Protein AF-A0A7C3TY28-F1 (afdb_monomer)

Sequence (95 aa):
MGKTMAEKIFGKKVGKEVQAGDLVIASIDCAMGQDGTTPLAIQSFEEMNAQSVFDPGRIFFVIDHNAPSPMESVSRLHDRMRAFAQKFGIQVFDV

Foldseek 3Di:
DDDDPVQVVQCVQQVHGDDPPDDGDGDAQAEEDELVCVLVVVVVCVVVVPDADPDQVRYEYEYDPQPPPPDPVSVVSVVVNVVVCVVHVHYYHYD

Structure (mmCIF, N/CA/C/O backbone):
data_AF-A0A7C3TY28-F1
#
_entry.id   AF-A0A7C3TY28-F1
#
loop_
_atom_site.group_PDB
_atom_site.id
_atom_site.type_symbol
_atom_site.label_atom_id
_atom_site.label_alt_id
_atom_site.label_comp_id
_atom_site.label_asym_id
_atom_site.label_entity_id
_atom_site.label_seq_id
_atom_site.pdbx_PDB_ins_code
_atom_site.Cartn_x
_atom_site.Cartn_y
_atom_site.Cartn_z
_atom_site.occupancy
_atom_site.B_iso_or_equiv
_atom_site.auth_seq_id
_atom_site.auth_comp_id
_atom_site.auth_asym_id
_atom_site.auth_atom_id
_atom_site.pdbx_PDB_model_num
ATOM 1 N N . MET A 1 1 ? -25.208 11.125 22.903 1.00 74.56 1 MET A N 1
ATOM 2 C CA . MET A 1 1 ? -24.879 11.793 21.624 1.00 74.56 1 MET A CA 1
ATOM 3 C C . MET A 1 1 ? -24.663 10.716 20.575 1.00 74.56 1 MET A C 1
ATOM 5 O O . MET A 1 1 ? -24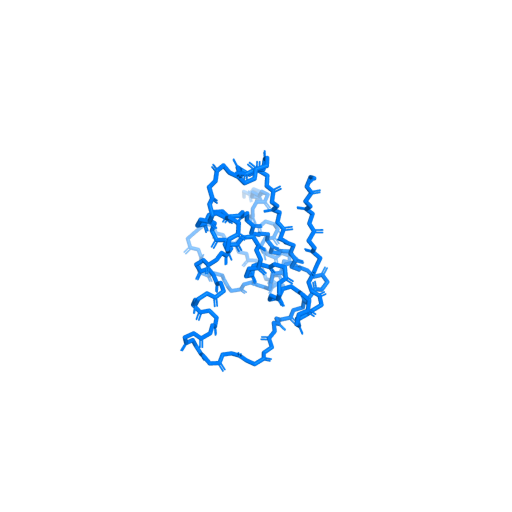.224 9.633 20.940 1.00 74.56 1 MET A O 1
ATOM 9 N N . GLY A 1 2 ? -25.033 10.952 19.317 1.00 88.81 2 GLY A N 1
ATOM 10 C CA . GLY A 1 2 ? -24.807 9.969 18.253 1.00 88.81 2 GLY A CA 1
ATOM 11 C C . GLY A 1 2 ? -23.340 9.932 17.818 1.00 88.81 2 GLY A C 1
ATOM 12 O O . GLY A 1 2 ? -22.671 10.959 17.856 1.00 88.81 2 GLY A O 1
ATOM 13 N N . LYS A 1 3 ? -22.862 8.763 17.379 1.00 95.62 3 LYS A N 1
ATOM 14 C CA . LYS A 1 3 ? -21.530 8.606 16.777 1.00 95.62 3 LYS A CA 1
ATOM 15 C C . LYS A 1 3 ? -21.454 9.174 15.364 1.00 95.62 3 LYS A C 1
ATOM 17 O O . LYS A 1 3 ? -22.398 9.017 14.577 1.00 95.62 3 LYS A O 1
ATOM 22 N N . THR A 1 4 ? -20.298 9.731 15.024 1.00 97.88 4 THR A N 1
ATOM 23 C CA . THR A 1 4 ? -19.936 10.146 13.665 1.00 97.88 4 THR A CA 1
ATOM 24 C C . THR A 1 4 ? -19.770 8.941 12.734 1.00 97.88 4 THR A C 1
ATOM 26 O O . THR A 1 4 ? -19.703 7.785 13.159 1.00 97.88 4 THR A O 1
ATOM 29 N N . MET A 1 5 ? -19.702 9.195 11.426 1.00 97.62 5 MET A N 1
ATOM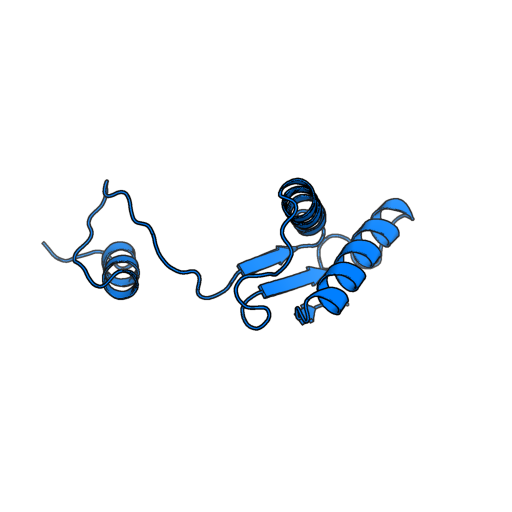 30 C CA . MET A 1 5 ? -19.474 8.139 10.436 1.00 97.62 5 MET A CA 1
ATOM 31 C C . MET A 1 5 ? -18.084 7.503 10.572 1.00 97.62 5 MET A C 1
ATOM 33 O O . MET A 1 5 ? -17.976 6.283 10.493 1.00 97.62 5 MET A O 1
ATOM 37 N N . ALA A 1 6 ? -17.045 8.299 10.844 1.00 97.38 6 ALA A N 1
ATOM 38 C CA . ALA A 1 6 ? -15.691 7.791 11.054 1.00 97.38 6 ALA A CA 1
ATOM 39 C C . ALA A 1 6 ? -15.630 6.842 12.262 1.00 97.38 6 ALA A C 1
ATOM 41 O O . ALA A 1 6 ? -15.136 5.723 12.138 1.00 97.38 6 ALA A O 1
ATOM 42 N N . GLU A 1 7 ? -16.221 7.231 13.396 1.00 97.75 7 GLU A N 1
ATOM 43 C CA . GLU A 1 7 ? -16.274 6.389 14.599 1.00 97.75 7 GLU A CA 1
ATOM 44 C C . GLU A 1 7 ? -17.028 5.077 14.355 1.00 97.75 7 GLU A C 1
ATOM 46 O O . GLU A 1 7 ? -16.646 4.025 14.862 1.00 97.75 7 GLU A O 1
ATOM 51 N N . LYS A 1 8 ? -18.087 5.104 13.539 1.00 97.62 8 LYS A N 1
ATOM 52 C CA . LYS A 1 8 ? -18.815 3.888 13.152 1.00 97.62 8 LYS A CA 1
ATOM 53 C C . LYS A 1 8 ? -17.986 2.985 12.239 1.00 97.62 8 LYS A C 1
ATOM 55 O O . LYS A 1 8 ? -17.986 1.775 12.447 1.00 97.62 8 LYS A O 1
ATOM 60 N N . ILE A 1 9 ? -17.290 3.542 11.246 1.00 97.75 9 ILE A N 1
ATOM 61 C CA . ILE A 1 9 ? -16.457 2.772 10.308 1.00 97.75 9 ILE A CA 1
ATOM 62 C C . ILE A 1 9 ? -15.296 2.117 11.053 1.00 97.75 9 ILE A C 1
ATOM 64 O O . ILE A 1 9 ? -15.149 0.898 10.985 1.00 97.75 9 ILE A O 1
ATOM 68 N N . PHE A 1 10 ? -14.520 2.893 11.812 1.00 97.75 10 PHE A N 1
ATOM 69 C CA . PHE A 1 10 ? -13.412 2.352 12.594 1.00 97.75 10 PHE A CA 1
ATOM 70 C C . PHE A 1 10 ? -13.911 1.381 13.656 1.00 97.75 10 PHE A C 1
ATOM 72 O O . PHE A 1 10 ? -13.372 0.284 13.757 1.00 97.75 10 PHE A O 1
ATOM 79 N N . GLY A 1 11 ? -14.983 1.720 14.377 1.00 97.25 11 GLY A N 1
ATOM 80 C CA . GLY A 1 11 ? -15.529 0.843 15.405 1.00 97.25 11 GLY A CA 1
ATOM 81 C C . GLY A 1 11 ? -16.007 -0.498 14.851 1.00 97.25 11 GLY A C 1
ATOM 82 O O . GLY A 1 11 ? -15.683 -1.550 15.400 1.00 97.25 11 GLY A O 1
ATOM 83 N N . LYS A 1 12 ? -16.672 -0.487 13.688 1.00 97.44 12 LYS A N 1
ATOM 84 C CA . LYS A 1 12 ? -17.014 -1.710 12.951 1.00 97.44 12 LYS A CA 1
ATOM 85 C C . LYS A 1 12 ? -15.761 -2.477 12.526 1.00 97.44 12 LYS A C 1
ATOM 87 O O . LYS A 1 12 ? -15.736 -3.698 12.641 1.00 97.44 12 LYS A O 1
ATOM 92 N N . LYS A 1 13 ? -14.733 -1.777 12.039 1.00 97.56 13 LYS A N 1
ATOM 93 C CA . LYS A 1 13 ? -13.499 -2.387 11.533 1.00 97.56 13 LYS A CA 1
ATOM 94 C C . LYS A 1 13 ? -12.676 -3.065 12.628 1.00 97.56 13 LYS A C 1
ATOM 96 O O . LYS A 1 13 ? -12.069 -4.098 12.360 1.00 97.56 13 LYS A O 1
ATOM 101 N N . VAL A 1 14 ? -12.679 -2.512 13.842 1.00 97.25 14 VAL A N 1
ATOM 102 C CA . VAL A 1 14 ? -11.928 -3.048 14.992 1.00 97.25 14 VAL A CA 1
ATOM 103 C C . VAL A 1 14 ? -12.780 -3.821 16.002 1.00 97.25 14 VAL A C 1
ATOM 105 O O . VAL A 1 14 ? -12.249 -4.308 16.995 1.00 97.25 14 VAL A O 1
ATOM 108 N N . GLY A 1 15 ? -14.090 -3.942 15.767 1.00 96.69 15 GLY A N 1
ATOM 109 C CA . GLY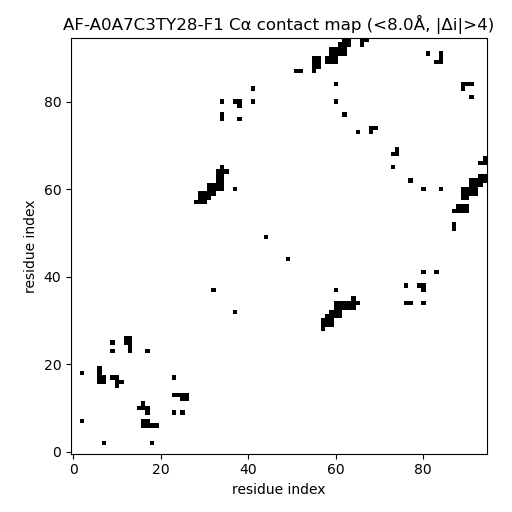 A 1 15 ? -15.006 -4.722 16.605 1.00 96.69 15 GLY A CA 1
ATOM 110 C C . GLY A 1 15 ? -15.262 -4.135 17.996 1.00 96.69 15 GLY A C 1
ATOM 111 O O . GLY A 1 15 ? -15.658 -4.867 18.900 1.00 96.69 15 GLY A O 1
ATOM 112 N N . LYS A 1 16 ? -15.029 -2.834 18.191 1.00 96.00 16 LYS A N 1
ATOM 113 C CA . LYS A 1 16 ? -15.267 -2.144 19.464 1.00 96.00 16 LYS A CA 1
ATOM 114 C C . LYS A 1 16 ? -15.730 -0.716 19.243 1.00 96.00 16 LYS A C 1
ATOM 116 O O . LYS A 1 16 ? -15.512 -0.129 18.190 1.00 96.00 16 LYS A O 1
ATOM 121 N N . GLU A 1 17 ? -16.336 -0.135 20.265 1.00 96.50 17 GLU A N 1
ATOM 122 C CA . GLU A 1 17 ? -16.687 1.275 20.235 1.00 96.50 17 GLU A CA 1
ATOM 123 C C . GLU A 1 17 ? -15.408 2.130 20.225 1.00 96.50 17 GLU A C 1
ATOM 125 O O . GLU A 1 17 ? -14.514 1.918 21.039 1.00 96.50 17 GLU A O 1
ATOM 130 N N . VAL A 1 18 ? -15.330 3.085 19.296 1.00 97.25 18 VAL A N 1
ATOM 131 C CA . VAL A 1 18 ? -14.260 4.094 19.226 1.00 97.25 18 VAL A CA 1
ATOM 132 C C . VAL A 1 18 ? -14.847 5.502 19.269 1.00 97.25 18 VAL A C 1
ATOM 134 O O . VAL A 1 18 ? -16.012 5.693 18.890 1.00 97.25 18 VAL A O 1
ATOM 137 N N . GLN A 1 19 ? -14.033 6.462 19.699 1.00 97.50 19 GLN A N 1
ATOM 138 C CA . GLN A 1 19 ? -14.338 7.891 19.735 1.00 97.50 19 GLN A CA 1
ATOM 139 C C . GLN A 1 19 ? -13.137 8.741 19.289 1.00 97.50 19 GLN A C 1
ATOM 141 O O . GLN A 1 19 ? -12.003 8.263 19.218 1.00 97.50 19 GLN A O 1
ATOM 146 N N . ALA A 1 20 ? -13.378 10.016 18.986 1.00 97.19 20 ALA A N 1
ATOM 147 C CA . ALA A 1 20 ? -12.303 10.965 18.703 1.00 97.19 20 ALA A CA 1
ATOM 148 C C . ALA A 1 20 ? -11.258 11.009 19.840 1.00 97.19 20 ALA A C 1
ATOM 150 O O . ALA A 1 20 ? -11.605 11.140 21.012 1.00 97.19 20 ALA A O 1
ATOM 151 N N . GLY A 1 21 ? -9.976 10.925 19.474 1.00 97.00 21 GLY A N 1
ATOM 152 C CA . GLY A 1 21 ? -8.849 10.869 20.413 1.00 97.00 21 GLY A CA 1
ATOM 153 C C . GLY A 1 21 ? -8.315 9.458 20.680 1.00 97.00 21 GLY A C 1
ATOM 154 O O . GLY A 1 21 ? -7.194 9.330 21.166 1.00 97.00 21 GLY A O 1
ATOM 155 N N . ASP A 1 22 ? -9.054 8.408 20.313 1.00 97.44 22 ASP A N 1
ATOM 156 C CA . ASP A 1 22 ? -8.568 7.033 20.443 1.00 97.44 22 ASP A CA 1
ATOM 157 C C . ASP A 1 22 ? -7.462 6.718 19.421 1.00 97.44 22 ASP A C 1
ATOM 159 O O . ASP A 1 22 ? -7.571 7.042 18.235 1.00 97.44 22 ASP A O 1
ATOM 163 N N . LEU A 1 23 ? -6.429 5.986 19.857 1.00 97.06 23 LEU A N 1
ATOM 164 C CA . LEU A 1 23 ? -5.497 5.313 18.951 1.00 97.06 23 LEU A CA 1
ATOM 165 C C . LEU A 1 23 ? -6.089 3.965 18.527 1.00 97.06 23 LEU A C 1
ATOM 167 O O . LEU A 1 23 ? -6.376 3.098 19.357 1.00 97.06 23 LEU A O 1
ATOM 171 N N . VAL A 1 24 ? -6.250 3.779 17.218 1.00 96.31 24 VAL A N 1
ATOM 172 C CA . VAL A 1 24 ? -6.893 2.600 16.630 1.00 96.31 24 VAL A CA 1
ATOM 173 C C . VAL A 1 24 ? -5.943 1.920 15.647 1.00 96.31 24 VAL A C 1
ATOM 175 O O . VAL A 1 24 ? -5.409 2.561 14.747 1.00 96.31 24 VAL A O 1
ATOM 178 N N . ILE A 1 25 ? -5.768 0.605 15.795 1.00 96.88 25 ILE A N 1
ATOM 179 C CA . ILE A 1 25 ? -5.058 -0.249 14.835 1.00 96.88 25 ILE A CA 1
ATOM 180 C C . ILE A 1 25 ? -6.120 -1.024 14.054 1.00 96.88 25 ILE A C 1
ATOM 182 O O . ILE A 1 25 ? -6.822 -1.854 14.629 1.00 96.88 25 ILE A O 1
ATOM 186 N N . ALA A 1 26 ? -6.261 -0.734 12.762 1.00 96.19 26 ALA A N 1
ATOM 187 C CA . ALA A 1 26 ? -7.271 -1.334 11.893 1.00 96.19 26 ALA A CA 1
ATOM 188 C C . ALA A 1 26 ? -6.618 -2.063 10.713 1.00 96.19 26 ALA A C 1
ATOM 190 O O . ALA A 1 26 ? -5.597 -1.619 10.189 1.00 96.19 26 ALA A O 1
ATOM 191 N N . SER A 1 27 ? -7.219 -3.172 10.276 1.00 94.88 27 SER A N 1
ATOM 192 C CA . SER A 1 27 ? -6.789 -3.847 9.050 1.00 94.88 27 SER A CA 1
ATOM 193 C C . SER A 1 27 ? -7.128 -3.008 7.818 1.00 94.88 27 SER A C 1
ATOM 195 O O . SER A 1 27 ? -8.136 -2.302 7.790 1.00 94.88 27 SER A O 1
ATOM 197 N N . ILE A 1 28 ? -6.289 -3.087 6.789 1.00 96.12 28 ILE A N 1
ATOM 198 C CA . ILE A 1 28 ? -6.473 -2.331 5.549 1.00 96.12 28 ILE A CA 1
ATOM 199 C C . ILE A 1 28 ? -7.339 -3.134 4.574 1.00 96.12 28 ILE A C 1
ATOM 201 O O . ILE A 1 28 ? -7.110 -4.324 4.347 1.00 96.12 28 ILE A O 1
ATOM 205 N N . ASP A 1 29 ? -8.364 -2.486 4.019 1.00 97.38 29 ASP A N 1
ATOM 206 C CA . ASP A 1 29 ? -9.230 -3.094 3.002 1.00 97.38 29 ASP A CA 1
ATOM 207 C C . ASP A 1 29 ? -8.694 -2.914 1.587 1.00 97.38 29 ASP A C 1
ATOM 209 O O . ASP A 1 29 ? -8.734 -3.869 0.824 1.00 97.38 29 ASP A O 1
ATOM 213 N N . CYS A 1 30 ? -8.146 -1.739 1.273 1.00 97.25 30 CYS A N 1
ATOM 214 C CA . CYS A 1 30 ? -7.465 -1.452 0.014 1.00 97.25 30 CYS A CA 1
ATOM 215 C C . CYS A 1 30 ? -6.300 -0.484 0.262 1.00 97.25 30 CYS A C 1
ATOM 217 O O . CYS A 1 30 ? -6.415 0.421 1.091 1.00 97.25 30 CYS A O 1
ATOM 219 N N . ALA A 1 31 ? -5.215 -0.639 -0.491 1.00 97.75 31 ALA A N 1
ATOM 220 C CA . ALA A 1 31 ? -4.092 0.286 -0.559 1.00 97.75 31 ALA A CA 1
ATOM 221 C C . ALA A 1 31 ? -3.831 0.662 -2.022 1.00 97.75 31 ALA A C 1
ATOM 223 O O . ALA A 1 31 ? -3.794 -0.203 -2.894 1.00 97.75 31 ALA A O 1
ATOM 224 N N . MET A 1 32 ? -3.648 1.951 -2.295 1.00 97.75 32 MET A N 1
ATOM 225 C CA . MET A 1 32 ? -3.401 2.460 -3.643 1.00 97.75 32 MET A CA 1
ATOM 226 C C . MET A 1 32 ? -2.144 3.327 -3.646 1.00 97.75 32 MET A C 1
ATOM 228 O O . MET A 1 32 ? -1.976 4.166 -2.759 1.00 97.75 32 MET A O 1
ATOM 232 N N . GLY A 1 33 ? -1.287 3.141 -4.647 1.00 97.19 33 GLY A N 1
ATOM 233 C CA . GLY A 1 33 ? -0.135 3.997 -4.918 1.00 97.19 33 GLY A CA 1
ATOM 234 C C . GLY A 1 33 ? -0.174 4.537 -6.347 1.00 97.19 33 GLY A C 1
ATOM 235 O O . GLY A 1 33 ? -0.558 3.816 -7.264 1.00 97.19 33 GLY A O 1
ATOM 236 N N . GLN A 1 34 ? 0.231 5.794 -6.528 1.00 97.00 34 GLN A N 1
ATOM 237 C CA . GLN A 1 34 ? 0.393 6.432 -7.844 1.00 97.00 34 GLN A CA 1
ATOM 238 C C . GLN A 1 34 ? 1.883 6.489 -8.245 1.00 97.00 34 GLN A C 1
ATOM 240 O O . GLN A 1 34 ? 2.747 6.170 -7.420 1.00 97.00 34 GLN A O 1
ATOM 245 N N . ASP A 1 35 ? 2.224 6.839 -9.483 1.00 95.56 35 ASP A N 1
ATOM 246 C CA . ASP A 1 35 ? 3.573 6.692 -10.055 1.00 95.56 35 ASP A CA 1
ATOM 247 C C . ASP A 1 35 ? 4.689 7.575 -9.463 1.00 95.56 35 ASP A C 1
ATOM 249 O O . ASP A 1 35 ? 5.870 7.247 -9.553 1.00 95.56 35 ASP A O 1
ATOM 253 N N . GLY A 1 36 ? 4.332 8.646 -8.775 1.00 94.44 36 GLY A N 1
ATOM 254 C CA . GLY A 1 36 ? 5.194 9.493 -7.956 1.00 94.44 36 GLY A CA 1
ATOM 255 C C . GLY A 1 36 ? 5.441 9.001 -6.522 1.00 94.44 36 GLY A C 1
ATOM 256 O O . GLY A 1 36 ? 6.470 9.351 -5.950 1.00 94.44 36 GLY A O 1
ATOM 257 N N . THR A 1 37 ? 4.559 8.191 -5.918 1.00 96.62 37 THR A N 1
ATOM 258 C CA . THR A 1 37 ? 4.744 7.697 -4.528 1.00 96.62 37 THR A CA 1
ATOM 259 C C . THR A 1 37 ? 5.033 6.205 -4.432 1.00 96.62 37 THR A C 1
ATOM 261 O O . THR A 1 37 ? 5.754 5.775 -3.530 1.00 96.62 37 THR A O 1
ATOM 264 N N . THR A 1 38 ? 4.536 5.406 -5.373 1.00 97.81 38 THR A N 1
ATOM 265 C CA . THR A 1 38 ? 4.752 3.954 -5.403 1.00 97.81 38 THR A CA 1
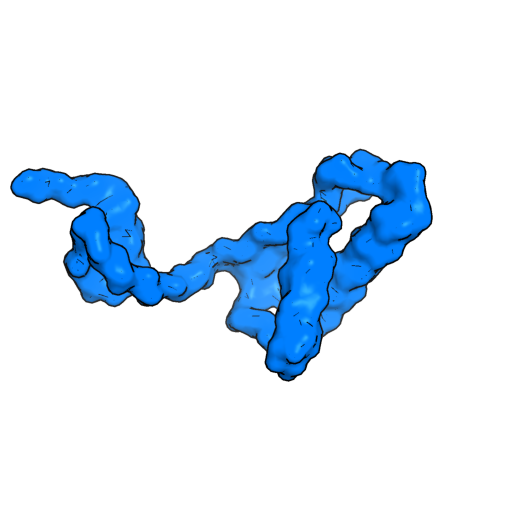ATOM 266 C C . THR A 1 38 ? 6.234 3.575 -5.434 1.00 97.81 38 THR A C 1
ATOM 268 O O . THR A 1 38 ? 6.615 2.695 -4.662 1.00 97.81 38 THR A O 1
ATOM 271 N N . PRO A 1 39 ? 7.113 4.227 -6.226 1.00 97.31 39 PRO A N 1
ATOM 272 C CA . PRO A 1 39 ? 8.535 3.886 -6.218 1.00 97.31 39 PRO A CA 1
ATOM 273 C C . PRO A 1 39 ? 9.208 4.075 -4.852 1.00 97.31 39 PRO A C 1
ATOM 275 O O . PRO A 1 39 ? 10.094 3.297 -4.501 1.00 97.31 39 PRO A O 1
ATOM 278 N N . LEU A 1 40 ? 8.766 5.065 -4.067 1.00 97.62 40 LEU A N 1
ATOM 279 C CA . LEU A 1 40 ? 9.258 5.292 -2.705 1.00 97.62 40 LEU A CA 1
ATOM 280 C C . LEU A 1 40 ? 8.764 4.195 -1.756 1.00 97.62 40 LEU A C 1
ATOM 282 O O . LEU A 1 40 ? 9.545 3.659 -0.977 1.00 97.62 40 LEU A O 1
ATOM 286 N N . ALA A 1 41 ? 7.492 3.804 -1.864 1.00 97.81 41 ALA A N 1
ATOM 287 C CA . ALA A 1 41 ? 6.944 2.698 -1.081 1.00 97.81 41 ALA A CA 1
ATOM 288 C C . ALA A 1 41 ? 7.640 1.361 -1.399 1.00 97.81 41 ALA A C 1
ATOM 290 O O . ALA A 1 41 ? 7.931 0.591 -0.485 1.00 97.81 41 ALA A O 1
ATOM 291 N N . ILE A 1 42 ? 7.958 1.105 -2.675 1.00 98.25 42 ILE A N 1
ATOM 292 C CA . ILE A 1 42 ? 8.747 -0.059 -3.106 1.00 98.25 42 ILE A CA 1
ATOM 293 C C . ILE A 1 42 ? 10.143 -0.021 -2.482 1.00 98.25 42 ILE A C 1
ATOM 295 O O . ILE A 1 42 ? 10.596 -1.029 -1.945 1.00 98.25 42 ILE A O 1
ATOM 299 N N . GLN A 1 43 ? 10.811 1.135 -2.509 1.00 97.94 43 GLN A N 1
ATOM 300 C CA . GLN A 1 43 ? 12.122 1.286 -1.884 1.00 97.94 43 GLN A CA 1
ATOM 301 C C . GLN A 1 43 ? 12.071 0.976 -0.383 1.00 97.94 43 GLN A C 1
ATOM 303 O O . GLN A 1 43 ? 12.861 0.163 0.089 1.00 97.94 43 GLN A O 1
ATOM 308 N N . SER A 1 44 ? 11.115 1.543 0.357 1.00 98.00 44 SER A N 1
ATOM 309 C CA . SER A 1 44 ? 10.964 1.242 1.785 1.00 98.00 44 SER A CA 1
ATOM 310 C C . SER A 1 44 ? 10.646 -0.235 2.038 1.00 98.00 44 SER A C 1
ATOM 312 O O . SER A 1 44 ? 11.151 -0.818 2.992 1.00 98.00 44 SER A O 1
ATOM 314 N N . PHE A 1 45 ? 9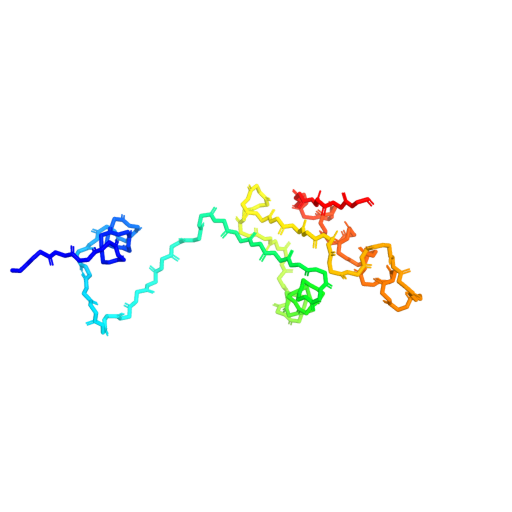.841 -0.871 1.182 1.00 98.06 45 PHE A N 1
ATOM 315 C CA . PHE A 1 45 ? 9.560 -2.307 1.264 1.00 98.06 45 PHE A CA 1
ATOM 316 C C . PHE A 1 45 ? 10.835 -3.156 1.127 1.00 98.06 45 PHE A C 1
ATOM 318 O O . PHE A 1 45 ? 11.045 -4.091 1.903 1.00 98.06 45 PHE A O 1
ATOM 325 N N . GLU A 1 46 ? 11.695 -2.816 0.167 1.00 97.25 46 GLU A N 1
ATOM 326 C CA . GLU A 1 46 ? 12.978 -3.488 -0.064 1.00 97.25 46 GLU A CA 1
ATOM 327 C C . GLU A 1 46 ? 13.963 -3.254 1.092 1.00 97.25 46 GLU A C 1
ATOM 329 O O . GLU A 1 46 ? 14.584 -4.206 1.560 1.00 97.25 46 GLU A O 1
ATOM 334 N N . GLU A 1 47 ? 14.053 -2.027 1.612 1.00 98.38 47 GLU A N 1
ATOM 335 C CA . GLU A 1 47 ? 14.902 -1.671 2.762 1.00 98.38 47 GLU A CA 1
ATOM 336 C C . GLU A 1 47 ? 14.486 -2.400 4.050 1.00 98.38 47 GLU A C 1
ATOM 338 O O . GLU A 1 47 ? 15.335 -2.807 4.845 1.00 98.38 47 GLU A O 1
ATOM 343 N N . MET A 1 48 ? 13.184 -2.642 4.236 1.00 97.81 48 MET A N 1
ATOM 344 C CA . MET A 1 48 ? 12.662 -3.479 5.323 1.00 97.81 48 MET A CA 1
ATOM 345 C C . MET A 1 48 ? 12.979 -4.974 5.145 1.00 97.81 48 MET A C 1
ATOM 347 O O . MET A 1 48 ? 12.654 -5.770 6.025 1.00 97.81 48 MET A O 1
ATOM 351 N N . ASN A 1 49 ? 13.599 -5.378 4.029 1.00 97.31 49 ASN A N 1
ATOM 352 C CA . ASN A 1 49 ? 13.821 -6.772 3.638 1.00 97.31 49 ASN A CA 1
ATOM 353 C C . ASN A 1 49 ? 12.522 -7.598 3.610 1.00 97.31 49 ASN A C 1
ATOM 355 O O . ASN A 1 49 ? 12.531 -8.806 3.875 1.00 97.31 49 ASN A O 1
ATOM 359 N N . ALA A 1 50 ? 11.391 -6.959 3.295 1.00 96.44 50 ALA A N 1
ATOM 360 C CA . ALA A 1 50 ? 10.106 -7.635 3.234 1.00 96.44 50 ALA A CA 1
ATOM 361 C C . ALA A 1 50 ? 10.065 -8.619 2.051 1.00 96.44 50 ALA A C 1
ATOM 363 O O . ALA A 1 50 ? 10.550 -8.343 0.955 1.00 96.44 50 ALA A O 1
ATOM 364 N N . GLN A 1 51 ? 9.489 -9.800 2.286 1.00 96.50 51 GLN A N 1
ATOM 365 C CA . GLN A 1 51 ? 9.476 -10.901 1.310 1.00 96.50 51 GLN A CA 1
ATOM 366 C C . GLN A 1 51 ? 8.107 -11.116 0.660 1.00 96.50 51 GLN A C 1
ATOM 368 O O . GLN A 1 51 ? 7.999 -11.851 -0.316 1.00 96.50 51 GLN A O 1
ATOM 373 N N . SER A 1 52 ? 7.055 -10.501 1.201 1.00 97.00 52 SER A N 1
ATOM 374 C CA . SER A 1 52 ? 5.684 -10.623 0.704 1.00 97.00 52 SER A CA 1
ATOM 375 C C . SER A 1 52 ? 4.866 -9.384 1.053 1.00 97.00 52 SER A C 1
ATOM 377 O O . SER A 1 52 ? 5.158 -8.687 2.026 1.00 97.00 52 SER A O 1
ATOM 379 N N . VAL A 1 53 ? 3.853 -9.106 0.236 1.00 97.31 53 VAL A N 1
ATOM 380 C CA . VAL A 1 53 ? 2.832 -8.092 0.516 1.00 97.31 53 VAL A CA 1
ATOM 381 C C . VAL A 1 53 ? 1.674 -8.707 1.303 1.00 97.31 53 VAL A C 1
ATOM 383 O O . VAL A 1 53 ? 1.492 -9.922 1.279 1.00 97.31 53 VAL A O 1
ATOM 386 N N . PHE A 1 54 ? 0.887 -7.882 2.003 1.00 95.56 54 PHE A N 1
ATOM 387 C CA . PHE A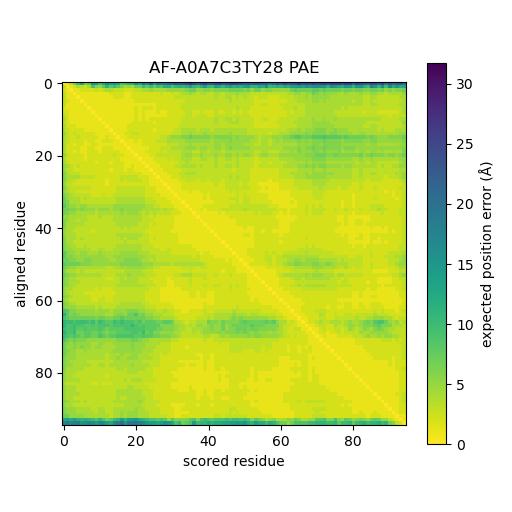 1 54 ? -0.165 -8.387 2.896 1.00 95.56 54 PHE A CA 1
ATOM 388 C C . PHE A 1 54 ? -1.312 -9.092 2.150 1.00 95.56 54 PHE A C 1
ATOM 390 O O . PHE A 1 54 ? -1.769 -10.141 2.590 1.00 95.56 54 PHE A O 1
ATOM 397 N N . ASP A 1 55 ? -1.779 -8.512 1.042 1.00 97.69 55 ASP A N 1
ATOM 398 C CA . ASP A 1 55 ? -2.804 -9.078 0.164 1.00 97.69 55 ASP A CA 1
ATOM 399 C C . ASP A 1 55 ? -2.691 -8.395 -1.211 1.00 97.69 55 ASP A C 1
ATOM 401 O O . ASP A 1 55 ? -3.041 -7.217 -1.338 1.00 97.69 55 ASP A O 1
ATOM 405 N N . PRO A 1 56 ? -2.186 -9.084 -2.248 1.00 97.50 56 PRO A N 1
ATOM 406 C CA . PRO A 1 56 ? -1.994 -8.475 -3.560 1.00 97.50 56 PRO A CA 1
ATOM 407 C C . PRO A 1 56 ? -3.312 -8.105 -4.254 1.00 97.50 56 PRO A C 1
ATOM 409 O O . PRO A 1 56 ? -3.324 -7.175 -5.054 1.00 97.50 56 PRO A O 1
ATOM 412 N N . GLY A 1 57 ? -4.431 -8.754 -3.903 1.00 98.00 57 GLY A N 1
ATOM 413 C CA . GLY A 1 57 ? -5.763 -8.414 -4.416 1.00 98.00 57 GLY A CA 1
ATOM 414 C C . GLY A 1 57 ? -6.354 -7.139 -3.806 1.00 98.00 57 GLY A C 1
ATOM 415 O O . GLY A 1 57 ? -7.411 -6.682 -4.235 1.00 98.00 57 GLY A O 1
ATOM 416 N N . ARG A 1 58 ? -5.682 -6.563 -2.801 1.00 98.19 58 ARG A N 1
ATOM 417 C CA . ARG A 1 58 ? -6.061 -5.313 -2.127 1.00 98.19 58 ARG A CA 1
ATOM 418 C C . ARG A 1 58 ? -5.064 -4.186 -2.368 1.00 98.19 58 ARG A C 1
ATOM 420 O O . ARG A 1 58 ? -5.197 -3.130 -1.750 1.00 98.19 58 ARG A O 1
ATOM 427 N N . ILE A 1 59 ? -4.061 -4.396 -3.218 1.00 98.44 59 ILE A N 1
ATOM 428 C CA . ILE A 1 59 ? -3.063 -3.384 -3.560 1.00 98.44 59 ILE A CA 1
ATOM 429 C C . ILE A 1 59 ? -3.228 -3.018 -5.030 1.00 98.44 59 ILE A C 1
ATOM 431 O O . ILE A 1 59 ? -3.361 -3.890 -5.884 1.00 98.44 59 ILE A O 1
ATOM 435 N N . PHE A 1 60 ? -3.200 -1.720 -5.315 1.00 98.19 60 PHE A N 1
ATOM 436 C CA . PHE A 1 60 ? -3.407 -1.191 -6.657 1.00 98.19 60 PHE A CA 1
ATOM 437 C C . PHE A 1 60 ? -2.354 -0.138 -6.976 1.00 98.19 60 PHE A C 1
ATOM 439 O O . PHE A 1 60 ? -2.194 0.833 -6.231 1.00 98.19 60 PHE A O 1
ATOM 446 N N . PHE A 1 61 ? -1.644 -0.318 -8.083 1.00 98.31 61 PHE A N 1
ATOM 447 C CA . PHE A 1 61 ? -0.738 0.696 -8.614 1.00 98.31 61 PHE A CA 1
ATOM 448 C C . PHE A 1 61 ? -1.390 1.406 -9.788 1.00 98.31 61 PHE A C 1
ATOM 450 O O . PHE A 1 61 ? -1.993 0.766 -10.646 1.00 98.31 61 PHE A O 1
ATOM 457 N N . VAL A 1 62 ? -1.262 2.727 -9.821 1.00 97.81 62 VAL A N 1
ATOM 458 C CA . VAL A 1 62 ? -1.839 3.580 -10.859 1.00 97.81 62 VAL A CA 1
ATOM 459 C C . VAL A 1 62 ? -0.722 4.401 -11.492 1.00 97.81 62 VAL A C 1
ATOM 461 O O . VAL A 1 62 ? 0.087 4.997 -10.783 1.00 97.81 62 VAL A O 1
ATOM 464 N N . ILE A 1 63 ? -0.653 4.401 -12.820 1.00 96.94 63 ILE A N 1
ATOM 465 C CA . ILE A 1 63 ? 0.272 5.227 -13.595 1.00 96.94 63 ILE A CA 1
ATOM 466 C C . ILE A 1 63 ? -0.554 6.274 -14.342 1.00 96.94 63 ILE A C 1
ATOM 468 O O . ILE A 1 63 ? -1.065 6.007 -15.425 1.00 96.94 63 ILE A O 1
ATOM 472 N N . ASP A 1 64 ? -0.705 7.455 -13.744 1.00 95.25 64 ASP A N 1
ATOM 473 C CA . ASP A 1 64 ? -1.556 8.532 -14.264 1.00 95.25 64 ASP A CA 1
ATOM 474 C C . ASP A 1 64 ? -0.896 9.918 -14.225 1.00 95.25 64 ASP A C 1
ATOM 476 O O . ASP A 1 64 ? -1.207 10.751 -15.075 1.00 95.25 64 ASP A O 1
ATOM 480 N N . HIS A 1 65 ? 0.031 10.190 -13.295 1.00 93.44 65 HIS A N 1
ATOM 481 C CA . HIS A 1 65 ? 0.583 11.541 -13.147 1.00 93.44 65 HIS A CA 1
ATOM 482 C C . HIS A 1 65 ? 1.609 11.871 -14.233 1.00 93.44 65 HIS A C 1
ATOM 484 O O . HIS A 1 65 ? 1.671 13.012 -14.688 1.00 93.44 65 HIS A O 1
ATOM 490 N N . ASN A 1 66 ? 2.422 10.896 -14.648 1.00 92.12 66 ASN A N 1
ATOM 491 C CA . ASN A 1 66 ? 3.480 11.100 -15.640 1.00 92.12 66 ASN A CA 1
ATOM 492 C C . ASN A 1 66 ? 3.331 10.166 -16.846 1.00 92.12 66 ASN A C 1
ATOM 494 O O . ASN A 1 66 ? 4.326 9.639 -17.343 1.00 92.12 66 ASN A O 1
ATOM 498 N N . ALA A 1 67 ? 2.097 9.945 -17.306 1.00 90.31 67 ALA A N 1
ATOM 499 C CA . ALA A 1 67 ? 1.789 9.158 -18.498 1.00 90.31 67 ALA A CA 1
ATOM 500 C C . ALA A 1 67 ? 1.407 10.068 -19.691 1.00 90.31 67 ALA A C 1
ATOM 502 O O . ALA A 1 67 ? 0.537 10.927 -19.534 1.00 90.31 67 A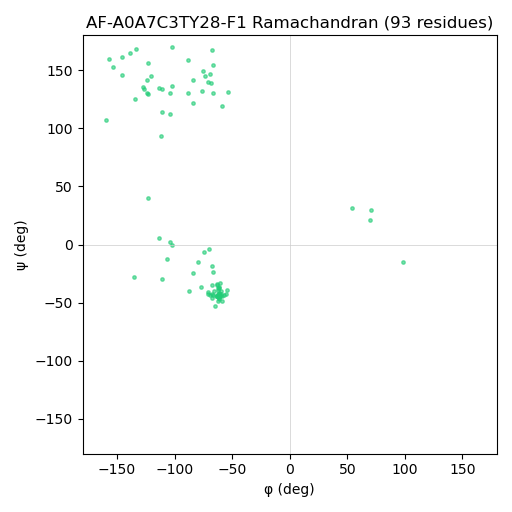LA A O 1
ATOM 503 N N . PRO A 1 68 ? 1.999 9.885 -20.890 1.00 90.00 68 PRO A N 1
ATOM 504 C CA . PRO A 1 68 ? 3.161 9.040 -21.181 1.00 90.00 68 PRO A CA 1
ATOM 505 C C . PRO A 1 68 ? 4.438 9.577 -20.510 1.00 90.00 68 PRO A C 1
ATOM 507 O O . PRO A 1 68 ? 4.556 10.777 -20.260 1.00 90.00 68 PRO A O 1
ATOM 510 N N . SER A 1 69 ? 5.409 8.695 -20.242 1.00 93.12 69 SER A N 1
ATOM 511 C CA . SER A 1 69 ? 6.641 9.068 -19.531 1.00 93.12 69 SER A CA 1
ATOM 512 C C . SER A 1 69 ? 7.407 10.173 -20.281 1.00 93.12 69 SER A C 1
ATOM 514 O O . SER A 1 69 ? 7.842 9.927 -21.410 1.00 93.12 69 SER A O 1
ATOM 516 N N . PRO A 1 70 ? 7.632 11.361 -19.684 1.00 93.50 70 PRO A N 1
ATOM 517 C CA . PRO A 1 70 ? 8.223 12.502 -20.389 1.00 93.50 70 PRO A CA 1
ATOM 518 C C . PRO A 1 70 ? 9.749 12.412 -20.529 1.00 93.50 70 PRO A C 1
ATOM 520 O O . PRO A 1 70 ? 10.350 13.172 -21.283 1.00 93.50 70 PRO A O 1
ATOM 523 N N . MET A 1 71 ? 10.392 11.521 -19.771 1.00 96.19 71 MET A N 1
ATOM 524 C CA . MET A 1 71 ? 11.841 11.339 -19.756 1.00 96.19 71 MET A CA 1
ATOM 525 C C . MET A 1 71 ? 12.211 9.939 -19.261 1.00 96.19 71 MET A C 1
ATOM 527 O O . MET A 1 71 ? 11.441 9.301 -18.543 1.00 96.19 71 MET A O 1
ATOM 531 N N . GLU A 1 72 ? 13.427 9.503 -19.591 1.00 97.25 72 GLU A N 1
ATOM 532 C CA . GLU A 1 72 ? 13.947 8.165 -19.279 1.00 97.25 72 GLU A CA 1
ATOM 533 C C . GLU A 1 72 ? 13.867 7.813 -17.786 1.00 97.25 72 GLU A C 1
ATOM 535 O O . GLU A 1 72 ? 13.537 6.685 -17.422 1.00 97.25 72 GLU A O 1
ATOM 540 N N . SER A 1 73 ? 14.141 8.774 -16.900 1.00 96.06 73 SER A N 1
ATOM 541 C CA . SER A 1 73 ? 14.073 8.548 -15.453 1.00 96.06 73 SER A CA 1
ATOM 542 C C . SER A 1 73 ? 12.665 8.161 -14.996 1.00 96.06 73 SER A C 1
ATOM 544 O O . SER A 1 73 ? 12.532 7.278 -14.153 1.00 96.06 73 SER A O 1
ATOM 546 N N . VAL A 1 74 ? 11.619 8.748 -15.585 1.00 95.88 74 VAL A N 1
ATOM 547 C CA . VAL A 1 74 ? 10.223 8.385 -15.300 1.00 95.88 74 VAL A CA 1
ATOM 548 C C . VAL A 1 74 ? 9.897 7.014 -15.879 1.00 95.88 74 VAL A C 1
ATOM 550 O O . VAL A 1 74 ? 9.285 6.203 -15.188 1.00 95.88 74 VAL A O 1
ATOM 553 N N . SER A 1 75 ? 10.366 6.708 -17.094 1.00 96.19 75 SER A N 1
ATOM 554 C CA . SER A 1 75 ? 10.202 5.371 -17.680 1.00 96.19 75 SER A CA 1
ATOM 555 C C . SER A 1 75 ? 10.773 4.290 -16.753 1.00 96.19 75 SER A C 1
ATOM 557 O O . SER A 1 75 ? 10.108 3.297 -16.482 1.00 96.19 75 SER A O 1
ATOM 559 N N . ARG A 1 76 ? 11.949 4.532 -16.154 1.00 96.75 76 ARG A N 1
ATOM 560 C CA . ARG A 1 76 ? 12.562 3.618 -15.173 1.00 96.75 76 ARG A CA 1
ATOM 561 C C . ARG A 1 76 ? 11.727 3.452 -13.897 1.00 96.75 76 ARG A C 1
ATOM 563 O O . ARG A 1 76 ? 11.714 2.361 -13.327 1.00 96.75 76 ARG A O 1
ATOM 570 N N . LEU A 1 77 ? 11.034 4.497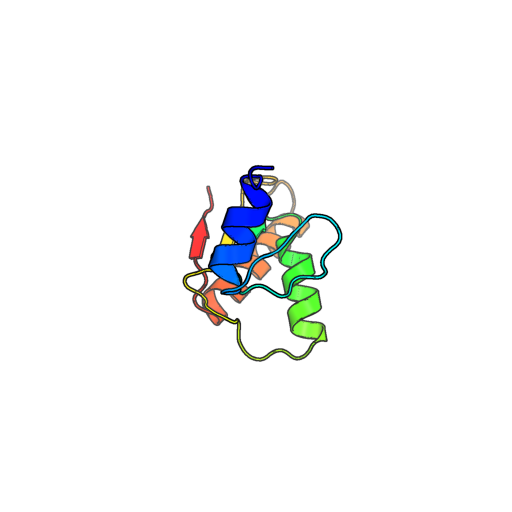 -13.433 1.00 96.56 77 LEU A N 1
ATOM 571 C CA . LEU A 1 77 ? 10.116 4.393 -12.289 1.00 96.56 77 LEU A CA 1
ATOM 572 C C . LEU A 1 77 ? 8.901 3.530 -12.634 1.00 96.56 77 LEU A C 1
ATOM 574 O O . LEU A 1 77 ? 8.555 2.633 -11.865 1.00 96.56 77 LEU A O 1
ATOM 578 N N . HIS A 1 78 ? 8.295 3.758 -13.800 1.00 97.31 78 HIS A N 1
ATOM 579 C CA . HIS A 1 78 ? 7.167 2.960 -14.285 1.00 97.31 78 HIS A CA 1
ATOM 580 C C . HIS A 1 78 ? 7.561 1.489 -14.476 1.00 97.31 78 HIS A C 1
ATOM 582 O O . HIS A 1 78 ? 6.830 0.600 -14.040 1.00 97.31 78 HIS A O 1
ATOM 588 N N . ASP A 1 79 ? 8.742 1.217 -15.036 1.00 97.12 79 ASP A N 1
ATOM 589 C CA . ASP A 1 79 ? 9.281 -0.142 -15.171 1.00 97.12 79 ASP A CA 1
ATOM 590 C C . ASP A 1 79 ? 9.473 -0.813 -13.808 1.00 97.12 79 ASP A C 1
ATOM 592 O O . ASP A 1 79 ? 9.064 -1.960 -13.618 1.00 97.12 79 ASP A O 1
ATOM 596 N N . ARG A 1 80 ? 10.030 -0.093 -12.823 1.00 97.62 80 ARG A N 1
ATOM 597 C CA . ARG A 1 80 ? 10.179 -0.600 -11.450 1.00 97.62 80 ARG A CA 1
ATOM 598 C C . ARG A 1 80 ? 8.827 -0.948 -10.830 1.00 97.62 80 ARG A C 1
ATOM 600 O O . ARG A 1 80 ? 8.707 -1.995 -10.196 1.00 97.62 80 ARG A O 1
ATOM 607 N N . MET A 1 81 ? 7.814 -0.104 -11.022 1.00 98.06 81 MET A N 1
ATOM 608 C CA . MET A 1 81 ? 6.459 -0.367 -10.532 1.00 98.06 81 MET A CA 1
ATOM 609 C C . MET A 1 81 ? 5.861 -1.621 -11.162 1.00 98.06 81 MET A C 1
ATOM 611 O O . MET A 1 81 ? 5.373 -2.483 -10.432 1.00 98.06 81 MET A O 1
ATOM 615 N N . ARG A 1 82 ? 5.933 -1.757 -12.492 1.00 97.94 82 ARG A N 1
ATOM 616 C CA . ARG A 1 82 ? 5.422 -2.937 -13.206 1.00 97.94 82 ARG A CA 1
ATOM 617 C C . ARG A 1 82 ? 6.157 -4.208 -12.792 1.00 97.94 82 ARG A C 1
ATOM 619 O O . ARG A 1 82 ? 5.510 -5.217 -12.533 1.00 97.94 82 ARG A O 1
ATOM 626 N N . ALA A 1 83 ? 7.482 -4.157 -12.657 1.00 98.31 83 ALA A N 1
ATOM 627 C CA . ALA A 1 83 ? 8.284 -5.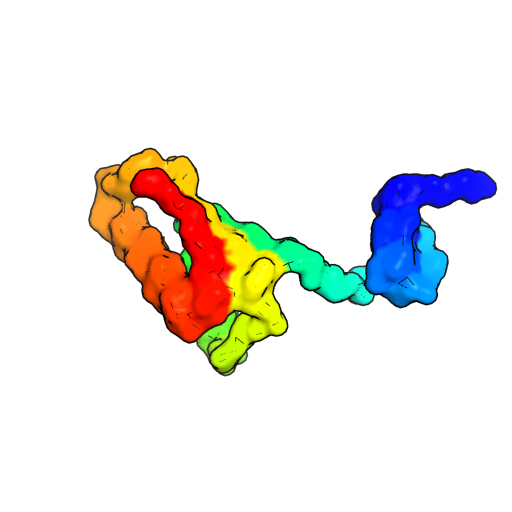298 -12.223 1.00 98.31 83 ALA A CA 1
ATOM 628 C C . ALA A 1 83 ? 7.943 -5.734 -10.789 1.00 98.31 83 ALA A C 1
ATOM 630 O O . ALA A 1 83 ? 7.765 -6.924 -10.524 1.00 98.31 83 ALA A O 1
ATOM 631 N N . PHE A 1 84 ? 7.804 -4.782 -9.860 1.00 98.50 84 PHE A N 1
ATOM 632 C CA . PHE A 1 84 ? 7.380 -5.080 -8.491 1.00 98.50 84 PHE A CA 1
ATOM 633 C C . PHE A 1 84 ? 5.967 -5.666 -8.463 1.00 98.50 84 PHE A C 1
ATOM 635 O O . PHE A 1 84 ? 5.719 -6.665 -7.788 1.00 98.50 84 PHE A O 1
ATOM 642 N N . ALA A 1 85 ? 5.049 -5.075 -9.227 1.00 98.19 85 ALA A N 1
ATOM 643 C CA . ALA A 1 85 ? 3.682 -5.550 -9.302 1.00 98.19 85 ALA A CA 1
ATOM 644 C C . ALA A 1 85 ? 3.600 -6.967 -9.873 1.00 98.19 85 ALA A C 1
ATOM 646 O O . ALA A 1 85 ? 2.957 -7.826 -9.277 1.00 98.19 85 ALA A O 1
ATOM 647 N N . GLN A 1 86 ? 4.332 -7.251 -10.952 1.00 98.38 86 GLN A N 1
ATOM 648 C CA . GLN A 1 86 ? 4.444 -8.589 -11.526 1.00 98.38 86 GLN A CA 1
ATOM 649 C C . GLN A 1 86 ? 5.001 -9.594 -10.511 1.00 98.38 86 GLN A C 1
ATOM 651 O O . GLN A 1 86 ? 4.462 -10.691 -10.379 1.00 98.38 86 GLN A O 1
ATOM 656 N N . LYS A 1 87 ? 6.050 -9.219 -9.767 1.00 98.31 87 LYS A N 1
ATOM 657 C CA . LYS A 1 87 ? 6.672 -10.077 -8.748 1.00 98.31 87 LYS A CA 1
ATOM 658 C C . LYS A 1 87 ? 5.689 -10.487 -7.650 1.00 98.31 87 LYS A C 1
ATOM 660 O O . LYS A 1 87 ? 5.738 -11.625 -7.193 1.00 98.31 87 LYS A O 1
ATOM 665 N N . PHE A 1 88 ? 4.827 -9.571 -7.216 1.00 98.19 88 PHE A N 1
ATOM 666 C CA . PHE A 1 88 ? 3.914 -9.797 -6.093 1.00 98.19 88 PHE A CA 1
ATOM 667 C C . PHE A 1 88 ? 2.458 -10.047 -6.504 1.00 98.19 88 PHE A C 1
ATOM 669 O O . PHE A 1 88 ? 1.618 -10.241 -5.632 1.00 98.19 88 PHE A O 1
ATOM 676 N N . GLY A 1 89 ? 2.152 -10.080 -7.803 1.00 98.00 89 GLY A N 1
ATOM 677 C CA . GLY A 1 89 ? 0.796 -10.290 -8.317 1.00 98.00 89 GLY A CA 1
ATOM 678 C C . GLY A 1 89 ? -0.154 -9.111 -8.077 1.00 98.00 89 GLY A C 1
ATOM 679 O O . GLY A 1 89 ? -1.351 -9.320 -7.911 1.00 98.00 89 GLY A O 1
ATOM 680 N N . ILE A 1 90 ? 0.372 -7.889 -8.021 1.00 98.38 90 ILE A N 1
ATOM 681 C CA . ILE A 1 90 ? -0.389 -6.657 -7.773 1.00 98.38 90 ILE A CA 1
ATOM 682 C C . ILE A 1 90 ? -0.983 -6.151 -9.087 1.00 98.38 90 ILE A C 1
ATOM 684 O O . ILE A 1 90 ? -0.330 -6.186 -10.131 1.00 98.38 90 ILE A O 1
ATOM 688 N N . GLN A 1 91 ? -2.210 -5.638 -9.036 1.00 98.12 91 GLN A N 1
ATOM 689 C CA . GLN A 1 91 ? -2.852 -5.047 -10.204 1.00 98.12 91 GLN A CA 1
ATOM 690 C C . GLN A 1 91 ? -2.283 -3.653 -10.509 1.00 98.12 91 GLN A C 1
ATOM 692 O O . GLN A 1 91 ? -2.187 -2.797 -9.625 1.00 98.12 91 GLN A O 1
ATOM 697 N N . VAL A 1 92 ? -1.946 -3.423 -11.780 1.00 97.94 92 VAL A N 1
ATOM 698 C CA . VAL A 1 92 ? -1.519 -2.121 -12.307 1.00 97.94 92 VAL A CA 1
ATOM 699 C C . VAL A 1 92 ? -2.598 -1.584 -13.240 1.00 97.94 92 VAL A C 1
ATOM 701 O O . VAL A 1 92 ? -3.107 -2.321 -14.083 1.00 97.94 92 VAL A O 1
ATOM 704 N N . PHE A 1 93 ? -2.934 -0.309 -13.081 1.00 96.75 93 PHE A N 1
ATOM 705 C CA . PHE A 1 93 ? -3.756 0.461 -14.006 1.00 96.75 93 PHE A CA 1
ATOM 706 C C . PHE A 1 93 ? -2.868 1.511 -14.669 1.00 96.75 93 PHE A C 1
ATOM 708 O O . PHE A 1 93 ? -2.365 2.409 -13.993 1.00 96.75 93 PHE A O 1
ATOM 715 N N . ASP A 1 94 ? -2.652 1.390 -15.971 1.00 87.50 94 ASP A N 1
ATOM 716 C CA . ASP A 1 94 ? -1.865 2.328 -16.768 1.00 87.50 94 ASP A CA 1
ATOM 717 C C . ASP A 1 94 ? -2.578 2.701 -18.081 1.00 87.50 94 ASP A C 1
ATOM 719 O O . ASP A 1 94 ? -3.636 2.150 -18.400 1.00 87.50 94 ASP A O 1
ATOM 723 N N . VAL A 1 95 ? -2.047 3.729 -18.760 1.00 76.81 95 VAL A N 1
ATOM 724 C CA . VAL A 1 95 ? -2.601 4.365 -19.975 1.00 76.81 95 VAL A CA 1
ATOM 725 C C . VAL A 1 95 ? -1.887 3.879 -21.229 1.00 76.81 95 VAL A C 1
ATOM 727 O O . VAL A 1 95 ? -0.638 3.777 -21.179 1.00 76.81 95 VAL A O 1
#

Solvent-accessible surface area (backbone atoms only — not comparable to full-atom values): 5861 Å² total; per-residue (Å²): 133,86,80,54,70,67,33,49,54,52,15,63,66,59,76,44,93,54,56,95,89,65,89,80,84,66,83,81,79,68,47,76,34,41,61,88,52,35,56,57,53,52,49,54,40,56,75,68,66,59,89,74,74,97,51,33,93,32,36,39,39,36,44,66,87,61,64,76,57,89,45,70,73,50,44,54,43,53,51,50,49,51,53,52,23,64,74,62,62,32,49,73,47,72,127

pLDDT: mean 96.29, std 3.63, range [74.56, 98.5]

Secondary structure (DSSP, 8-state):
-PPPHHHHHHHHHHTS---TT-------S-EEEETTTHHHHHHHHHHTT----S-GGGEEEE--TT-S-SSHHHHHHHHHHHHHHHHHT-EEE--

Mean predicted aligned error: 3.23 Å

Radius of gyration: 17.27 Å; Cα contacts (8 Å, |Δi|>4): 103; chains: 1; bounding box: 40×23×43 Å

Nearest PDB structures (foldseek):
  4kp2-assembly1_B-2  TM=9.423E-01  e=4.807E-07  Methanocaldococcus jannaschii DSM 2661
  4kp1-assembly1_A  TM=8.821E-01  e=1.621E-06  Methanocaldococcus jannaschii DSM 2661
  2e89-assembly2_C  TM=5.177E-01  e=9.715E-01  Aquifex aeolicus
  6vij-assembly1_A  TM=4.882E-01  e=9.715E-01  Mus musculus
  6vih-assembly2_B  TM=4.842E-01  e=4.292E+00  Mus musculus